Protein AF-A0A2R7UF68-F1 (afdb_monomer)

Foldseek 3Di:
DDDDDDDDPPPPPDWDWCLVVVVVVVVVVVVVCVVPVDDPPPPPFDDWDWAAAVVRQKIKTWTWDDDPDNDIATWIWMAGPVVRDTLAGDPDSQKHWSTWTHPHSFKIKTWIAGPPQQWPPSTWIKIARRVVQWIDTPPGDIDHRVCVNVVVVVPIDHDPPDD

Radius of gyration: 19.04 Å; Cα contacts (8 Å, |Δi|>4): 263; chains: 1; bounding box: 68×40×44 Å

Structure (mmCIF, N/CA/C/O backbone):
data_AF-A0A2R7UF68-F1
#
_entry.id   AF-A0A2R7UF68-F1
#
loop_
_atom_site.group_PDB
_atom_site.id
_atom_site.type_symbol
_atom_site.label_atom_id
_atom_site.label_alt_id
_atom_site.label_comp_id
_atom_site.label_asym_id
_atom_site.label_entity_id
_atom_site.label_seq_id
_atom_site.pdbx_PDB_ins_code
_atom_site.Cartn_x
_atom_site.Cartn_y
_atom_site.Cartn_z
_atom_site.occupancy
_atom_site.B_iso_or_equiv
_atom_site.auth_seq_id
_atom_site.auth_comp_id
_atom_site.auth_asym_id
_atom_site.auth_atom_id
_atom_site.pdbx_PDB_model_num
ATOM 1 N N . MET A 1 1 ? -41.335 29.709 18.699 1.00 34.88 1 MET A N 1
ATOM 2 C CA . MET A 1 1 ? -41.563 28.432 17.997 1.00 34.88 1 MET A CA 1
ATOM 3 C C . MET A 1 1 ? -40.797 28.507 16.689 1.00 34.88 1 MET A C 1
ATOM 5 O O . MET A 1 1 ? -41.168 29.313 15.851 1.00 34.88 1 MET A O 1
ATOM 9 N N . SER A 1 2 ? -39.540 28.059 16.727 1.00 33.91 2 SER A N 1
ATOM 10 C CA . SER A 1 2 ? -39.073 26.755 16.193 1.00 33.91 2 SER A CA 1
ATOM 11 C C . SER A 1 2 ? -38.692 26.935 14.717 1.00 33.91 2 SER A C 1
ATOM 13 O O . SER A 1 2 ? -39.580 27.173 13.911 1.00 33.91 2 SER A O 1
ATOM 15 N N . ASP A 1 3 ? -37.404 27.165 14.428 1.00 33.72 3 ASP A N 1
ATOM 16 C CA . ASP A 1 3 ? -36.464 26.199 13.800 1.00 33.72 3 ASP A CA 1
ATOM 17 C C . ASP A 1 3 ? -36.822 25.914 12.316 1.00 33.72 3 ASP A C 1
ATOM 19 O O . ASP A 1 3 ? -37.983 25.776 11.966 1.00 33.72 3 ASP A O 1
ATOM 23 N N . SER A 1 4 ? -35.915 25.853 11.337 1.00 31.47 4 SER A N 1
ATOM 24 C CA . SER A 1 4 ? -34.563 25.300 11.393 1.00 31.47 4 SER A CA 1
ATOM 25 C C . SER A 1 4 ? -33.711 25.784 10.212 1.00 31.47 4 SER A C 1
ATOM 27 O O . SER A 1 4 ? -34.178 25.932 9.083 1.00 31.47 4 SER A O 1
ATOM 29 N N . TYR A 1 5 ? -32.418 25.922 10.490 1.00 32.56 5 TYR A N 1
ATOM 30 C CA . TYR A 1 5 ? -31.308 26.003 9.547 1.00 32.56 5 TYR A CA 1
ATOM 31 C C . TYR A 1 5 ? -31.295 24.841 8.536 1.00 32.56 5 TYR A C 1
ATOM 33 O O . TYR A 1 5 ? -31.326 23.675 8.921 1.00 32.56 5 TYR A O 1
ATOM 41 N N . GLY A 1 6 ? -31.124 25.157 7.251 1.00 27.41 6 GLY A N 1
ATOM 42 C CA . GLY A 1 6 ? -30.762 24.207 6.195 1.00 27.41 6 GLY A CA 1
ATOM 43 C C . GLY A 1 6 ? -29.361 24.501 5.663 1.00 27.41 6 GLY A C 1
ATOM 44 O O . GLY A 1 6 ? -29.211 25.028 4.563 1.00 27.41 6 GLY A O 1
ATOM 45 N N . ALA A 1 7 ? -28.326 24.208 6.452 1.00 32.06 7 ALA A N 1
ATOM 46 C CA . ALA A 1 7 ? -26.945 24.275 5.988 1.00 32.06 7 ALA A CA 1
ATOM 47 C C . ALA A 1 7 ? -26.675 23.112 5.017 1.00 32.06 7 ALA A C 1
ATOM 49 O O . ALA A 1 7 ? -26.678 21.947 5.410 1.00 32.06 7 ALA A O 1
ATOM 50 N N . LYS A 1 8 ? -26.428 23.425 3.740 1.00 31.69 8 LYS A N 1
ATOM 51 C CA . LYS A 1 8 ? -25.841 22.475 2.788 1.00 31.69 8 LYS A CA 1
ATOM 52 C C . LYS A 1 8 ? -24.424 22.145 3.263 1.00 31.69 8 LYS A C 1
ATOM 54 O O . LYS A 1 8 ? -23.547 23.005 3.227 1.00 31.69 8 LYS A O 1
ATOM 59 N N . ALA A 1 9 ? -24.209 20.914 3.718 1.00 30.80 9 ALA A N 1
ATOM 60 C CA . ALA A 1 9 ? -22.882 20.400 4.018 1.00 30.80 9 ALA A CA 1
ATOM 61 C C . ALA A 1 9 ? -22.100 20.221 2.704 1.00 30.80 9 ALA A C 1
ATOM 63 O O . ALA A 1 9 ? -22.342 19.289 1.942 1.00 30.80 9 ALA A O 1
ATOM 64 N N . ASP A 1 10 ? -21.180 21.144 2.427 1.00 29.61 10 ASP A N 1
ATOM 65 C CA . ASP A 1 10 ? -20.142 20.990 1.407 1.00 29.61 10 ASP A CA 1
ATOM 66 C C . ASP A 1 10 ? -19.107 19.977 1.917 1.00 29.61 10 ASP A C 1
ATOM 68 O O . ASP A 1 10 ? -18.200 20.304 2.684 1.00 29.61 10 ASP A O 1
ATOM 72 N N . SER A 1 11 ? -19.267 18.713 1.530 1.00 32.03 11 SER A N 1
ATOM 73 C CA . SER A 1 11 ? -18.424 17.583 1.938 1.00 32.03 11 SER A CA 1
ATOM 74 C C . SER A 1 11 ? -17.076 17.516 1.198 1.00 32.03 11 SER A C 1
ATOM 76 O O . SER A 1 11 ? -16.527 16.434 1.000 1.00 32.03 11 SER A O 1
ATOM 78 N N . ARG A 1 12 ? -16.518 18.661 0.779 1.00 30.84 12 ARG A N 1
ATOM 79 C CA . ARG A 1 12 ? -15.235 18.756 0.050 1.00 30.84 12 ARG A CA 1
ATOM 80 C C . ARG A 1 12 ? -14.104 19.416 0.843 1.00 30.84 12 ARG A C 1
ATOM 82 O O . ARG A 1 12 ? -13.177 19.968 0.259 1.00 30.84 12 ARG A O 1
ATOM 89 N N . LYS A 1 13 ? -14.133 19.341 2.174 1.00 30.58 13 LYS A N 1
ATOM 90 C CA . LYS A 1 13 ? -13.020 19.791 3.026 1.00 30.58 13 LYS A CA 1
ATOM 91 C C . LYS A 1 13 ? -12.419 18.602 3.767 1.00 30.58 13 LYS A C 1
ATOM 93 O O . LYS A 1 13 ? -13.023 18.103 4.707 1.00 30.58 13 LYS A O 1
ATOM 98 N N . GLY A 1 14 ? 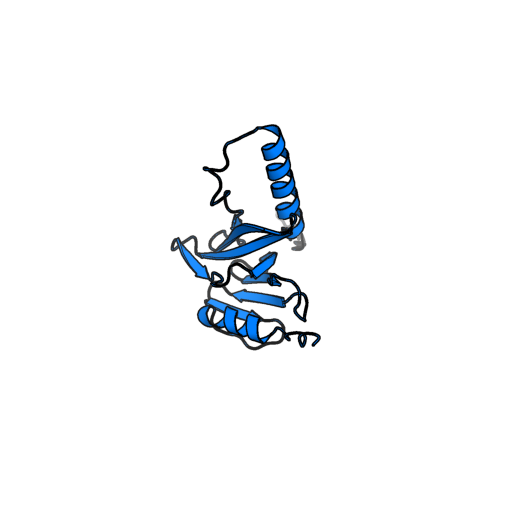-11.237 18.158 3.333 1.00 33.09 14 GLY A N 1
ATOM 99 C CA . GLY A 1 14 ? -10.437 17.187 4.089 1.00 33.09 14 GLY A CA 1
ATOM 100 C C . GLY A 1 14 ? -9.633 16.154 3.295 1.00 33.09 14 GLY A C 1
ATOM 101 O O . GLY A 1 14 ? -9.178 15.192 3.901 1.00 33.09 14 GLY A O 1
ATOM 102 N N . GLN A 1 15 ? -9.434 16.295 1.979 1.00 36.16 15 GLN A N 1
ATOM 103 C CA . GLN A 1 15 ? -8.453 15.454 1.278 1.00 36.16 15 GLN A CA 1
ATOM 104 C C . GLN A 1 15 ? -7.039 15.877 1.705 1.00 36.16 15 GLN A C 1
ATOM 106 O O . GLN A 1 15 ? -6.480 16.835 1.179 1.00 36.16 15 GLN A O 1
ATOM 111 N N . GLN A 1 16 ? -6.482 15.199 2.711 1.00 41.97 16 GLN A N 1
ATOM 112 C CA . GLN A 1 16 ? -5.071 15.325 3.067 1.00 41.97 16 GLN A CA 1
ATOM 113 C C . GLN A 1 16 ? -4.228 14.670 1.965 1.00 41.97 16 GLN A C 1
ATOM 115 O O . GLN A 1 16 ? -4.289 13.462 1.740 1.00 41.97 16 GLN A O 1
ATOM 120 N N . PHE A 1 17 ? -3.468 15.494 1.248 1.00 41.66 17 PHE A N 1
ATOM 121 C CA . PHE A 1 17 ? -2.464 15.064 0.281 1.00 41.66 17 PHE A CA 1
ATOM 122 C C . PHE A 1 17 ? -1.173 14.742 1.044 1.00 41.66 17 PHE A C 1
ATOM 124 O O . PHE A 1 17 ? -0.455 15.649 1.458 1.00 41.66 17 PHE A O 1
ATOM 131 N N . TYR A 1 18 ? -0.892 13.458 1.274 1.00 50.81 18 TYR A N 1
ATOM 132 C CA . TYR A 1 18 ? 0.246 13.038 2.106 1.00 50.81 18 TYR A CA 1
ATOM 133 C C . TYR A 1 18 ? 1.586 12.966 1.354 1.00 50.81 18 TYR A C 1
ATOM 135 O O . TYR A 1 18 ? 2.630 13.088 1.983 1.00 50.81 18 TYR A O 1
ATOM 143 N N . GLY A 1 19 ? 1.585 12.855 0.018 1.00 43.22 19 GLY A N 1
ATOM 144 C CA . GLY A 1 19 ? 2.809 12.630 -0.772 1.00 43.22 19 GLY A CA 1
ATOM 145 C C . GLY A 1 19 ? 3.902 13.698 -0.595 1.00 43.22 19 GLY A C 1
ATOM 146 O O . GLY A 1 19 ? 5.079 13.371 -0.497 1.00 43.22 19 GLY A O 1
ATOM 147 N N . PHE A 1 20 ? 3.530 14.978 -0.470 1.00 41.78 20 PHE A N 1
ATOM 148 C CA . PHE A 1 20 ? 4.498 16.072 -0.283 1.00 41.78 20 PHE A CA 1
ATOM 149 C C . PHE A 1 20 ? 4.951 16.229 1.181 1.00 41.78 20 PHE A C 1
ATOM 151 O O . PHE A 1 20 ? 6.105 16.556 1.453 1.00 41.78 20 PHE A O 1
ATOM 158 N N . ALA A 1 21 ? 4.058 15.960 2.140 1.00 47.19 21 ALA A N 1
ATOM 159 C CA . ALA A 1 21 ? 4.356 16.087 3.567 1.00 47.19 21 ALA A CA 1
ATOM 160 C C . ALA A 1 21 ? 5.349 15.015 4.057 1.00 47.19 21 ALA A C 1
ATOM 162 O O . ALA A 1 21 ? 6.235 15.340 4.851 1.00 47.19 21 ALA A O 1
ATOM 163 N N . ILE A 1 22 ? 5.240 13.787 3.528 1.00 49.53 22 ILE A N 1
ATOM 164 C CA . ILE A 1 22 ? 6.157 12.664 3.799 1.00 49.53 22 ILE A CA 1
ATOM 165 C C . ILE A 1 22 ? 7.588 13.034 3.373 1.00 49.53 22 ILE A C 1
ATOM 167 O O . ILE A 1 22 ? 8.541 12.888 4.138 1.00 49.53 22 ILE A O 1
ATOM 171 N N . HIS A 1 23 ? 7.743 13.592 2.168 1.00 48.81 23 HIS A N 1
ATOM 172 C CA . HIS A 1 23 ? 9.053 13.930 1.612 1.00 48.81 23 HIS A CA 1
ATOM 173 C C . HIS A 1 23 ? 9.749 15.072 2.377 1.00 48.81 23 HIS A C 1
ATOM 175 O O . HIS A 1 23 ? 10.929 14.969 2.712 1.00 48.81 23 HIS A O 1
ATOM 181 N N . CYS A 1 24 ? 9.023 16.142 2.729 1.00 42.84 24 CYS A N 1
ATOM 182 C CA . CYS A 1 24 ? 9.607 17.286 3.440 1.00 42.84 24 CYS A CA 1
ATOM 183 C C . CYS A 1 24 ? 10.077 16.957 4.864 1.00 42.84 24 CYS A C 1
ATOM 185 O O . CYS A 1 24 ? 11.099 17.487 5.300 1.00 42.84 24 CYS A O 1
ATOM 187 N N . ARG A 1 25 ? 9.359 16.100 5.602 1.00 50.22 25 ARG A N 1
ATOM 188 C CA . ARG A 1 25 ? 9.755 15.736 6.975 1.00 50.22 25 ARG A CA 1
ATOM 189 C C . ARG A 1 25 ? 11.004 14.866 7.003 1.00 50.22 25 ARG A C 1
ATOM 191 O O . ARG A 1 25 ? 11.855 15.070 7.862 1.00 50.22 25 ARG A O 1
ATOM 198 N N . LEU A 1 26 ? 11.141 13.958 6.043 1.00 50.84 26 LEU A N 1
ATOM 199 C CA . LEU A 1 26 ? 12.300 13.072 5.958 1.00 50.84 26 LEU A CA 1
ATOM 200 C C . LEU A 1 26 ? 13.549 13.803 5.459 1.00 50.84 26 LEU A C 1
ATOM 202 O O . LEU A 1 26 ? 14.627 13.588 6.003 1.00 50.84 26 LEU A O 1
ATOM 206 N N . ILE A 1 27 ? 13.410 14.753 4.525 1.00 55.22 27 ILE A N 1
ATOM 207 C CA . ILE A 1 27 ? 14.517 15.658 4.172 1.00 55.22 27 ILE A CA 1
ATOM 208 C C . ILE A 1 27 ? 14.947 16.491 5.386 1.00 55.22 27 ILE A C 1
ATOM 210 O O . ILE A 1 27 ? 16.142 16.646 5.626 1.00 55.22 27 ILE A O 1
ATOM 214 N N . ALA A 1 28 ? 13.999 17.005 6.178 1.00 53.34 28 ALA A N 1
ATOM 215 C CA . ALA A 1 28 ? 14.323 17.751 7.393 1.00 53.34 28 ALA A CA 1
ATOM 216 C C . ALA A 1 28 ? 15.023 16.873 8.447 1.00 53.34 28 ALA A C 1
ATOM 218 O O . ALA A 1 28 ? 15.969 17.335 9.083 1.00 53.34 28 ALA A O 1
ATOM 219 N N . ALA A 1 29 ? 14.611 15.610 8.600 1.00 52.88 29 ALA A N 1
ATOM 220 C CA . ALA A 1 29 ? 15.274 14.648 9.478 1.00 52.88 29 ALA A CA 1
ATOM 221 C C . ALA A 1 29 ? 16.706 14.342 9.004 1.00 52.88 29 ALA A C 1
ATOM 223 O O . ALA A 1 29 ? 17.641 14.509 9.783 1.00 52.88 29 ALA A O 1
ATOM 224 N N . ALA A 1 30 ? 16.904 14.035 7.718 1.00 54.38 30 ALA A N 1
ATOM 225 C CA . ALA A 1 30 ? 18.228 13.808 7.126 1.00 54.38 30 ALA A CA 1
ATOM 226 C C . ALA A 1 30 ? 19.157 15.035 7.239 1.00 54.38 30 ALA A C 1
ATOM 228 O O . ALA A 1 30 ? 20.359 14.922 7.504 1.00 54.38 30 ALA A O 1
ATOM 229 N N . TYR A 1 31 ? 18.594 16.239 7.110 1.00 52.72 31 TYR A N 1
ATOM 230 C CA . TYR A 1 31 ? 19.328 17.487 7.312 1.00 52.72 31 TYR A CA 1
ATOM 231 C C . TYR A 1 31 ? 19.746 17.682 8.782 1.00 52.72 31 TYR A C 1
ATOM 233 O O . TYR A 1 31 ? 20.893 18.032 9.058 1.00 52.72 31 TYR A O 1
ATOM 241 N N . LEU A 1 32 ? 18.862 17.385 9.741 1.00 54.16 32 LEU A N 1
ATOM 242 C CA . LEU A 1 32 ? 19.170 17.434 11.178 1.00 54.16 32 LEU A CA 1
ATOM 243 C C . LEU A 1 32 ? 20.157 16.336 11.622 1.00 54.16 32 LEU A C 1
ATOM 245 O O . LEU A 1 32 ? 20.941 16.567 12.543 1.00 54.16 32 LEU A O 1
ATOM 249 N N . GLN A 1 33 ? 20.163 15.174 10.964 1.00 53.06 33 GLN A N 1
ATOM 250 C CA . GLN A 1 33 ? 21.129 14.087 11.188 1.00 53.06 33 GLN A CA 1
ATOM 251 C C . GLN A 1 33 ? 22.559 14.522 10.826 1.00 53.06 33 GLN A C 1
ATOM 253 O O . GLN A 1 33 ? 23.491 14.286 11.596 1.00 53.06 33 GLN A O 1
ATOM 258 N N . THR A 1 34 ? 22.720 15.235 9.704 1.00 52.94 34 THR A N 1
ATOM 259 C CA . THR A 1 34 ? 24.019 15.777 9.257 1.00 52.94 34 THR A CA 1
ATOM 260 C C . THR A 1 34 ? 24.591 16.792 10.255 1.00 52.94 34 THR A C 1
ATOM 262 O O . THR A 1 34 ? 25.805 16.904 10.408 1.00 52.94 34 THR A O 1
ATOM 265 N N . LEU A 1 35 ? 23.726 17.515 10.973 1.00 54.06 35 LEU A N 1
ATOM 266 C CA . LEU A 1 35 ? 24.130 18.534 11.943 1.00 54.06 35 LEU A CA 1
ATOM 267 C C . LEU A 1 35 ? 24.529 17.971 13.321 1.00 54.06 35 LEU A C 1
ATOM 269 O O . LEU A 1 35 ? 25.259 18.648 14.041 1.00 54.06 35 LEU A O 1
ATOM 273 N N . ASN A 1 36 ? 24.088 16.761 13.695 1.00 52.97 36 ASN A N 1
ATOM 274 C CA . ASN A 1 36 ? 24.185 16.263 15.079 1.00 52.97 36 ASN A CA 1
ATOM 275 C C . ASN A 1 36 ? 25.130 15.063 15.307 1.00 52.97 36 ASN A C 1
ATOM 277 O O . ASN A 1 36 ? 25.239 14.610 16.444 1.00 52.97 36 ASN A O 1
ATOM 281 N N . ASN A 1 37 ? 25.840 14.565 14.284 1.00 56.47 37 ASN A N 1
ATOM 282 C CA . ASN A 1 37 ? 26.918 13.560 14.418 1.00 56.47 37 ASN A CA 1
ATOM 283 C C . ASN A 1 37 ? 26.549 12.310 15.263 1.00 56.47 37 ASN A C 1
ATOM 285 O O . ASN A 1 37 ? 27.362 11.790 16.031 1.00 56.47 37 ASN A O 1
ATOM 289 N N . LEU A 1 38 ? 25.308 11.827 15.146 1.00 51.97 38 LEU A N 1
ATOM 290 C CA . LEU A 1 38 ? 24.829 10.652 15.882 1.00 51.97 38 LEU A CA 1
ATOM 291 C C . LEU A 1 38 ? 25.336 9.341 15.238 1.00 51.97 38 LEU A C 1
ATOM 293 O O . LEU A 1 38 ? 25.362 9.250 14.010 1.00 51.97 38 LEU A O 1
ATOM 297 N N . PRO A 1 39 ? 25.715 8.310 16.025 1.00 45.62 39 PRO A N 1
ATOM 298 C CA . PRO A 1 39 ? 26.205 7.036 15.488 1.00 45.62 39 PRO A CA 1
ATOM 299 C C . PRO A 1 39 ? 25.153 6.323 14.621 1.00 45.62 39 PRO A C 1
ATOM 301 O O . PRO A 1 39 ? 23.971 6.304 14.966 1.00 45.62 39 PRO A O 1
ATOM 304 N N . GLN A 1 40 ? 25.587 5.687 13.524 1.00 50.22 40 GLN A N 1
ATOM 305 C CA . GLN A 1 40 ? 24.717 4.994 12.557 1.00 50.22 40 GLN A CA 1
ATOM 306 C C . GLN A 1 40 ? 23.989 3.744 13.103 1.00 50.22 40 GLN A C 1
ATOM 308 O O . GLN A 1 40 ? 23.084 3.230 12.451 1.00 50.22 40 GLN A O 1
ATOM 313 N N . GLU A 1 41 ? 24.334 3.256 14.294 1.00 39.41 41 GLU A N 1
ATOM 314 C CA . GLU A 1 41 ? 23.885 1.948 14.803 1.00 39.41 41 GLU A CA 1
ATOM 315 C C . GLU A 1 41 ? 22.475 1.942 15.431 1.00 39.41 41 GLU A C 1
ATOM 317 O O . GLU A 1 41 ? 22.000 0.898 15.868 1.00 39.41 41 GLU A O 1
ATOM 322 N N . LEU A 1 42 ? 21.766 3.078 15.431 1.00 39.28 42 LEU A N 1
ATOM 323 C CA . LEU A 1 42 ? 20.401 3.201 15.968 1.00 39.28 42 LEU A CA 1
ATOM 324 C C . LEU A 1 42 ? 19.300 3.385 14.898 1.00 39.28 42 LEU A C 1
ATOM 326 O O . LEU A 1 42 ? 18.162 3.674 15.255 1.00 39.28 42 LEU A O 1
ATOM 330 N N . TRP A 1 43 ? 19.590 3.198 13.602 1.00 47.88 43 TRP A N 1
ATOM 331 C CA . TRP A 1 43 ? 18.722 3.698 12.513 1.00 47.88 43 TRP A CA 1
ATOM 332 C C . TRP A 1 43 ? 18.117 2.651 11.561 1.00 47.88 43 TRP A C 1
ATOM 334 O O . TRP A 1 43 ? 17.845 2.967 10.407 1.00 47.88 43 TRP A O 1
ATOM 344 N N . GLN A 1 44 ? 17.863 1.409 11.986 1.00 40.75 44 GLN A N 1
ATOM 345 C CA . GLN A 1 44 ? 17.259 0.418 11.071 1.00 40.75 44 GLN A CA 1
ATOM 346 C C . GLN A 1 44 ? 15.733 0.485 10.911 1.00 40.75 44 GLN A C 1
ATOM 348 O O . GLN A 1 44 ? 15.206 -0.216 10.056 1.00 40.75 44 GLN A O 1
ATOM 353 N N . MET A 1 45 ? 15.013 1.325 11.657 1.00 41.19 45 MET A N 1
ATOM 354 C CA . MET A 1 45 ? 13.563 1.508 11.493 1.00 41.19 45 MET A CA 1
ATOM 355 C C . MET A 1 45 ? 13.160 2.899 12.013 1.00 41.19 45 MET A C 1
ATOM 357 O O . MET A 1 45 ? 12.623 3.007 13.114 1.00 41.19 45 MET A O 1
ATOM 361 N N . GLU A 1 46 ? 13.459 3.984 11.287 1.00 51.53 46 GLU A N 1
ATOM 362 C CA . GLU A 1 46 ? 12.900 5.297 11.658 1.00 51.53 46 GLU A CA 1
ATOM 363 C C . GLU A 1 46 ? 11.365 5.239 11.615 1.00 51.53 46 GLU A C 1
ATOM 365 O O . GLU A 1 46 ? 10.756 4.675 10.706 1.00 51.53 46 GLU A O 1
ATOM 370 N N . GLU A 1 47 ? 10.755 5.784 12.663 1.00 49.16 47 GLU A N 1
ATOM 371 C CA . GLU A 1 47 ? 9.357 5.647 13.064 1.00 49.16 47 GLU A CA 1
ATOM 372 C C . GLU A 1 47 ? 8.350 6.118 11.990 1.00 49.16 47 GLU A C 1
ATOM 374 O O . GLU A 1 47 ? 7.872 7.247 11.960 1.00 49.16 47 GLU A O 1
ATOM 379 N N . MET A 1 48 ? 8.040 5.200 11.080 1.00 58.06 48 MET A N 1
ATOM 380 C CA . MET A 1 48 ? 6.734 4.828 10.536 1.00 58.06 48 MET A CA 1
ATOM 381 C C . MET A 1 48 ? 5.616 5.887 10.590 1.00 58.06 48 MET A C 1
ATOM 383 O O . MET A 1 48 ? 4.768 5.896 11.491 1.00 58.06 48 MET A O 1
ATOM 387 N N . GLU A 1 49 ? 5.530 6.721 9.550 1.00 66.19 49 GLU A N 1
ATOM 388 C CA . GLU A 1 49 ? 4.359 7.575 9.358 1.00 66.19 49 GLU A CA 1
ATOM 389 C C . GLU A 1 49 ? 3.104 6.699 9.219 1.00 66.19 49 GLU A C 1
ATOM 391 O O . GLU A 1 49 ? 3.053 5.753 8.426 1.00 66.19 49 GLU A O 1
ATOM 396 N N . THR A 1 50 ? 2.100 6.991 10.049 1.00 83.44 50 THR A N 1
ATOM 397 C CA . THR A 1 50 ? 0.834 6.257 10.093 1.00 83.44 50 THR A CA 1
ATOM 398 C C . THR A 1 50 ? -0.298 7.152 9.601 1.00 83.44 50 THR A C 1
ATOM 400 O O . THR A 1 50 ? -0.651 8.137 10.250 1.00 83.44 50 THR A O 1
ATOM 403 N N . ILE A 1 51 ? -0.913 6.785 8.477 1.00 90.06 51 ILE A N 1
ATOM 404 C CA . ILE A 1 51 ? -2.039 7.50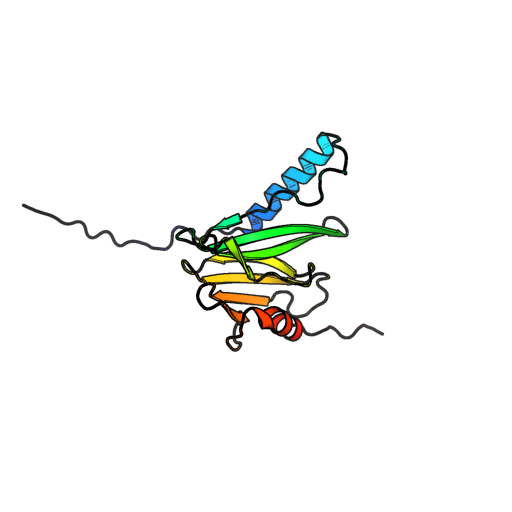2 7.873 1.00 90.06 51 ILE A CA 1
ATOM 405 C C . ILE A 1 51 ? -3.332 6.779 8.247 1.00 90.06 51 ILE A C 1
ATOM 407 O O . ILE A 1 51 ? -3.645 5.712 7.711 1.00 90.06 51 ILE A O 1
ATOM 411 N N . LEU A 1 52 ? -4.096 7.357 9.172 1.00 93.00 52 LEU A N 1
ATOM 412 C CA . LEU A 1 52 ? -5.344 6.768 9.658 1.00 93.00 52 LEU A CA 1
ATOM 413 C C . LEU A 1 52 ? -6.476 6.917 8.639 1.00 93.00 52 LEU A C 1
ATOM 415 O O . LEU A 1 52 ? -6.677 7.988 8.065 1.00 93.00 52 LEU A O 1
ATOM 419 N N . ALA A 1 53 ? -7.260 5.854 8.475 1.00 92.94 53 ALA A N 1
ATOM 420 C CA . ALA A 1 53 ? -8.532 5.936 7.777 1.00 92.94 53 ALA A CA 1
ATOM 421 C C . ALA A 1 53 ? -9.515 6.830 8.548 1.00 92.94 53 ALA A C 1
ATOM 423 O O . ALA A 1 53 ? -9.454 6.892 9.783 1.00 92.94 53 ALA A O 1
ATOM 424 N N . PRO A 1 54 ? -10.489 7.459 7.867 1.00 90.56 54 PRO A N 1
ATOM 425 C CA . PRO A 1 54 ? -11.663 8.012 8.528 1.00 90.56 54 PRO A CA 1
ATOM 426 C C . PRO A 1 54 ? -12.296 6.963 9.458 1.00 90.56 54 PRO A C 1
ATOM 428 O O . PRO A 1 54 ? -12.540 5.833 9.052 1.00 90.56 54 PRO A O 1
ATOM 431 N N . GLY A 1 55 ? -12.520 7.308 10.727 1.00 88.50 55 GLY A N 1
ATOM 432 C CA . GLY A 1 55 ? -13.000 6.363 11.749 1.00 88.50 55 GLY A CA 1
ATOM 433 C C . GLY A 1 55 ? -11.907 5.537 12.443 1.00 88.50 55 GLY A C 1
ATOM 434 O O . GLY A 1 55 ? -12.185 4.867 13.431 1.00 88.50 55 GLY A O 1
ATOM 435 N N . GLY A 1 56 ? -10.656 5.602 11.984 1.00 91.19 56 GLY A N 1
ATOM 436 C CA . GLY A 1 56 ? -9.475 5.155 12.727 1.00 91.19 56 GLY A CA 1
ATOM 437 C C . GLY A 1 56 ? -9.272 3.643 12.851 1.00 91.19 56 GLY A C 1
ATOM 438 O O . GLY A 1 56 ? -8.275 3.242 13.452 1.00 91.19 56 GLY A O 1
ATOM 439 N N . ARG A 1 57 ? -10.157 2.804 12.297 1.00 95.19 57 ARG A N 1
ATOM 440 C CA . ARG A 1 57 ? -9.994 1.340 12.319 1.00 95.19 57 ARG A CA 1
ATOM 441 C C . ARG A 1 57 ? -8.802 0.886 11.483 1.00 95.19 57 ARG A C 1
ATOM 443 O O . ARG A 1 57 ? -7.986 0.114 11.967 1.00 95.19 57 ARG A O 1
ATOM 450 N N . PHE A 1 58 ? -8.691 1.366 10.251 1.00 96.56 58 PHE A N 1
ATOM 451 C CA . PHE A 1 58 ? -7.589 1.000 9.367 1.00 96.56 58 PHE A CA 1
ATOM 452 C C . PHE A 1 58 ? -6.510 2.077 9.348 1.00 96.56 58 PHE A C 1
ATOM 454 O O . PHE A 1 58 ? -6.779 3.252 9.619 1.00 96.56 58 PHE A O 1
ATOM 461 N N . ALA A 1 59 ? -5.286 1.677 9.025 1.00 95.06 59 ALA A N 1
ATOM 462 C CA . ALA A 1 59 ? -4.180 2.601 8.840 1.00 95.06 59 ALA A CA 1
ATOM 463 C C . ALA A 1 59 ? -3.210 2.114 7.767 1.00 95.06 59 ALA A C 1
ATOM 465 O O . ALA A 1 59 ? -2.983 0.912 7.636 1.00 95.06 59 ALA A O 1
ATOM 466 N N . VAL A 1 60 ? -2.615 3.063 7.046 1.00 94.69 60 VAL A N 1
ATOM 467 C CA . VAL A 1 60 ? -1.408 2.829 6.251 1.00 94.69 60 VAL A CA 1
ATOM 468 C C . VAL A 1 60 ? -0.211 3.120 7.144 1.00 94.69 60 VAL A C 1
ATOM 470 O O . VAL A 1 60 ? -0.159 4.190 7.743 1.00 94.69 60 VAL A O 1
ATOM 473 N N . LYS A 1 61 ? 0.742 2.199 7.226 1.00 93.06 61 LYS A N 1
ATOM 474 C CA . LYS A 1 61 ? 2.071 2.429 7.797 1.00 93.06 61 LYS A CA 1
ATOM 475 C C . LYS A 1 61 ? 3.096 2.434 6.678 1.00 93.06 61 LYS A C 1
ATOM 477 O O . LYS A 1 61 ? 3.018 1.589 5.789 1.00 93.06 61 LYS A O 1
ATOM 482 N N . VAL A 1 62 ? 4.049 3.354 6.731 1.00 88.94 62 VAL A N 1
ATOM 483 C CA . VAL A 1 62 ? 5.071 3.498 5.690 1.00 88.94 62 VAL A CA 1
ATOM 484 C C . VAL A 1 62 ? 6.447 3.229 6.280 1.00 88.94 62 VAL A C 1
ATOM 486 O O . VAL A 1 62 ? 6.855 3.913 7.214 1.00 88.94 62 VAL A O 1
ATOM 489 N N . ALA A 1 63 ? 7.159 2.251 5.726 1.00 88.31 63 ALA A N 1
ATOM 490 C CA . ALA A 1 63 ? 8.582 2.054 5.983 1.00 88.31 63 ALA A CA 1
ATOM 491 C C . ALA A 1 63 ? 9.387 2.757 4.884 1.00 88.31 63 ALA A C 1
ATOM 493 O O . ALA A 1 63 ? 9.071 2.615 3.704 1.00 88.31 63 ALA A O 1
ATOM 494 N N . ALA A 1 64 ? 10.412 3.521 5.255 1.00 85.81 64 ALA A N 1
ATOM 495 C CA . ALA A 1 64 ? 11.248 4.248 4.306 1.00 85.81 64 ALA A CA 1
ATOM 496 C C . ALA A 1 64 ? 12.675 3.695 4.304 1.00 85.81 64 ALA A C 1
ATOM 498 O O . ALA A 1 64 ? 13.222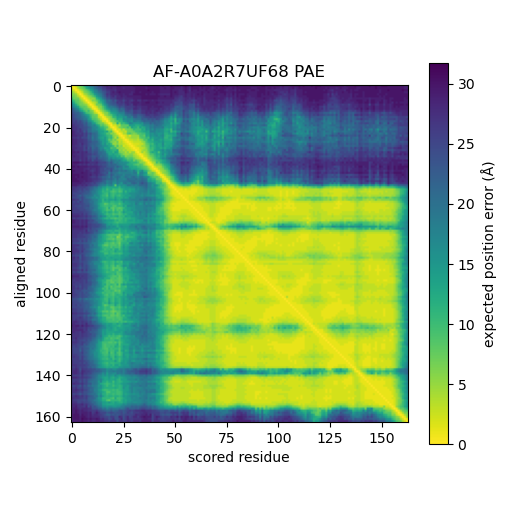 3.391 5.361 1.00 85.81 64 ALA A O 1
ATOM 499 N N . TRP A 1 65 ? 13.283 3.597 3.124 1.00 84.94 65 TRP A N 1
ATOM 500 C CA . TRP A 1 65 ? 14.706 3.292 2.985 1.00 84.94 65 TRP A CA 1
ATOM 501 C C . TRP A 1 65 ? 15.315 4.032 1.791 1.00 84.94 65 TRP A C 1
ATOM 503 O O . TRP A 1 65 ? 14.628 4.341 0.811 1.00 84.94 65 TRP A O 1
ATOM 513 N N . GLU A 1 66 ? 16.607 4.343 1.888 1.00 84.88 66 GLU A N 1
ATOM 514 C CA . GLU A 1 66 ? 17.360 4.990 0.816 1.00 84.88 66 GLU A CA 1
ATOM 515 C C . GLU A 1 66 ? 17.926 3.932 -0.134 1.00 84.88 66 GLU A C 1
ATOM 517 O O . GLU A 1 66 ? 18.706 3.071 0.271 1.00 84.88 66 GLU A O 1
ATOM 522 N N . ALA A 1 67 ? 17.546 4.001 -1.409 1.00 81.56 67 ALA A N 1
ATOM 523 C CA . ALA A 1 67 ? 17.968 3.024 -2.401 1.00 81.56 67 ALA A CA 1
ATOM 524 C C . ALA A 1 67 ? 19.302 3.377 -3.064 1.00 81.56 67 ALA A C 1
ATOM 526 O O . ALA A 1 67 ? 20.191 2.529 -3.158 1.00 81.56 67 ALA A O 1
ATOM 527 N N . ARG A 1 68 ? 19.447 4.619 -3.549 1.00 77.88 68 ARG A N 1
ATOM 528 C CA . ARG A 1 68 ? 20.689 5.141 -4.151 1.00 77.88 68 ARG A CA 1
ATOM 529 C C . ARG A 1 68 ? 20.616 6.657 -4.334 1.00 77.88 68 ARG A C 1
ATOM 531 O O . ARG A 1 68 ? 19.590 7.142 -4.790 1.00 77.88 68 ARG A O 1
ATOM 538 N N . ASN A 1 69 ? 21.714 7.389 -4.118 1.00 77.94 69 ASN A N 1
ATOM 539 C CA . ASN A 1 69 ? 21.833 8.826 -4.432 1.00 77.94 69 ASN A CA 1
ATOM 540 C C . ASN A 1 69 ? 20.640 9.665 -3.921 1.00 77.94 69 ASN A C 1
ATOM 542 O O . ASN A 1 69 ? 20.036 10.409 -4.699 1.00 77.94 69 ASN A O 1
ATOM 546 N N . SER A 1 70 ? 20.250 9.507 -2.652 1.00 74.38 70 SER A N 1
ATOM 547 C CA . SER A 1 70 ? 19.093 10.194 -2.060 1.00 74.38 70 SER A CA 1
ATOM 548 C C . SER A 1 70 ? 17.744 9.884 -2.725 1.00 74.38 70 SER A C 1
ATOM 550 O O . SER A 1 70 ? 16.771 10.615 -2.537 1.00 74.38 70 SER A O 1
ATOM 552 N N . GLN A 1 71 ? 17.651 8.795 -3.493 1.00 79.25 71 GLN A N 1
ATOM 553 C CA . GLN A 1 71 ? 16.380 8.247 -3.955 1.00 79.25 71 GLN A CA 1
ATOM 554 C C . GLN A 1 71 ? 15.796 7.361 -2.861 1.00 79.25 71 GLN A C 1
ATOM 556 O O . GLN A 1 71 ? 16.366 6.327 -2.511 1.00 79.25 71 GLN A O 1
ATOM 561 N N . TRP A 1 72 ? 14.640 7.769 -2.352 1.00 86.81 72 TRP A N 1
ATOM 562 C CA . TRP A 1 72 ? 13.930 7.077 -1.287 1.00 86.81 72 TRP A CA 1
ATOM 563 C C . TRP A 1 72 ? 12.815 6.189 -1.835 1.00 86.81 72 TRP A C 1
ATOM 565 O O . TRP A 1 72 ? 12.154 6.516 -2.831 1.00 86.81 72 TRP A O 1
ATOM 575 N N . VAL A 1 73 ? 12.599 5.068 -1.156 1.00 88.75 73 VAL A N 1
ATOM 576 C CA . VAL A 1 73 ? 11.492 4.141 -1.388 1.00 88.75 73 VAL A CA 1
ATOM 577 C C . VAL A 1 73 ? 10.625 4.112 -0.136 1.00 88.75 73 VAL A C 1
ATOM 579 O O . VAL A 1 73 ? 11.130 3.949 0.973 1.00 88.75 73 VAL A O 1
ATOM 582 N N . TYR A 1 74 ? 9.321 4.292 -0.330 1.00 90.50 74 TYR A N 1
ATOM 583 C CA . TYR A 1 74 ? 8.320 4.385 0.732 1.00 90.50 74 TYR A CA 1
ATOM 584 C C . TYR A 1 74 ? 7.389 3.176 0.669 1.00 90.50 74 TYR A C 1
ATOM 586 O O . TYR A 1 74 ? 6.381 3.212 -0.029 1.00 90.50 74 TYR A O 1
ATOM 594 N N . VAL A 1 75 ? 7.718 2.097 1.369 1.00 93.25 75 VAL A N 1
ATOM 595 C CA . VAL A 1 75 ? 6.981 0.830 1.306 1.00 93.25 75 VAL A CA 1
ATOM 596 C C . VAL A 1 75 ? 5.733 0.911 2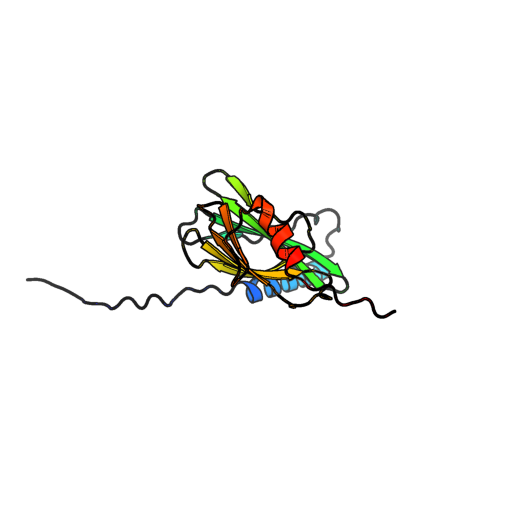.189 1.00 93.25 75 VAL A C 1
ATOM 598 O O . VAL A 1 75 ? 5.863 1.002 3.415 1.00 93.25 75 VAL A O 1
ATOM 601 N N . PRO A 1 76 ? 4.512 0.890 1.621 1.00 94.94 76 PRO A N 1
ATOM 602 C CA . PRO A 1 76 ? 3.301 0.931 2.420 1.00 94.94 76 PRO A CA 1
ATOM 603 C C . PRO A 1 76 ? 2.935 -0.468 2.935 1.00 94.94 76 PRO A C 1
ATOM 605 O O . PRO A 1 76 ? 3.106 -1.486 2.265 1.00 94.94 76 PRO A O 1
ATOM 608 N N . SER A 1 77 ? 2.333 -0.502 4.114 1.00 94.94 77 SER A N 1
ATOM 609 C CA . SER A 1 77 ? 1.623 -1.651 4.667 1.00 94.94 77 SER A CA 1
ATOM 610 C C . SER A 1 77 ? 0.284 -1.187 5.226 1.00 94.94 77 SER A C 1
ATOM 612 O O . SER A 1 77 ? 0.128 -0.041 5.650 1.00 94.94 77 SER A O 1
ATOM 614 N N . LEU A 1 78 ? -0.706 -2.067 5.208 1.00 95.94 78 LEU A N 1
ATOM 615 C CA . LEU A 1 78 ? -2.041 -1.816 5.720 1.00 95.94 78 LEU A CA 1
ATOM 616 C C . LEU A 1 78 ? -2.295 -2.634 6.975 1.00 95.94 78 LEU A C 1
ATOM 618 O O . LEU A 1 78 ? -1.990 -3.826 7.035 1.00 95.94 78 LEU A O 1
ATOM 622 N N . LEU A 1 79 ? -2.913 -1.991 7.962 1.00 95.31 79 LEU A N 1
ATOM 623 C CA . LEU A 1 79 ? -3.200 -2.591 9.255 1.00 95.31 79 LEU A CA 1
ATOM 624 C C . LEU A 1 79 ? -4.655 -2.387 9.638 1.00 95.31 79 LEU A C 1
ATOM 626 O O . LEU A 1 79 ? -5.205 -1.294 9.473 1.00 95.31 79 LEU A O 1
ATOM 630 N N . ASP A 1 80 ? -5.242 -3.425 10.223 1.00 95.56 80 ASP A N 1
ATOM 631 C CA . ASP A 1 80 ? -6.459 -3.313 11.016 1.00 95.56 80 ASP A CA 1
ATOM 632 C C . ASP A 1 80 ? -6.055 -3.071 12.475 1.00 95.56 80 ASP A C 1
ATOM 634 O O . ASP A 1 80 ? -5.511 -3.941 13.153 1.00 95.56 80 ASP A O 1
ATOM 638 N N . ARG A 1 81 ? -6.299 -1.859 12.975 1.00 94.12 81 ARG A N 1
ATOM 639 C CA . ARG A 1 81 ? -5.953 -1.455 14.344 1.00 94.12 81 ARG A CA 1
ATOM 640 C C . ARG A 1 81 ? -6.891 -2.054 15.385 1.00 94.12 81 ARG A C 1
ATOM 642 O O . ARG A 1 81 ? -6.555 -2.033 16.566 1.00 94.12 81 ARG A O 1
ATOM 649 N N . GLN A 1 82 ? -8.045 -2.581 14.989 1.00 93.31 82 GLN A N 1
ATOM 650 C CA . GLN A 1 82 ? -8.922 -3.272 15.926 1.00 93.31 82 GLN A CA 1
ATOM 651 C C . GLN A 1 82 ? -8.351 -4.646 16.287 1.00 93.31 82 GLN A C 1
ATOM 653 O O . GLN A 1 82 ? -8.373 -5.031 17.452 1.00 93.31 82 GLN A O 1
ATOM 658 N N . THR A 1 83 ? -7.812 -5.364 15.301 1.00 93.19 83 THR A N 1
ATOM 659 C CA . THR A 1 83 ? -7.223 -6.700 15.489 1.00 93.19 83 THR A CA 1
ATOM 660 C C . THR A 1 83 ? -5.701 -6.677 15.638 1.00 93.19 83 THR A C 1
ATOM 662 O O . THR A 1 83 ? -5.110 -7.704 15.952 1.00 93.19 83 THR A O 1
ATOM 665 N N . GLN A 1 84 ? -5.067 -5.520 15.412 1.00 90.56 84 GLN A N 1
ATOM 666 C CA . GLN A 1 84 ? -3.612 -5.345 15.301 1.00 90.56 84 GLN A CA 1
ATOM 667 C C . GLN A 1 84 ? -2.972 -6.198 14.191 1.00 90.56 84 GLN A C 1
ATOM 669 O O . GLN A 1 84 ? -1.758 -6.398 14.181 1.00 90.56 84 GLN A O 1
ATOM 674 N N . ALA A 1 85 ? -3.769 -6.679 13.233 1.00 92.69 85 ALA A N 1
ATOM 675 C CA . ALA A 1 85 ? -3.285 -7.495 12.130 1.00 92.69 85 ALA A CA 1
ATOM 676 C C . ALA A 1 85 ? -2.782 -6.628 10.970 1.00 92.69 85 ALA A C 1
ATOM 678 O O . ALA A 1 85 ? -3.401 -5.624 10.603 1.00 92.69 85 ALA A O 1
ATOM 679 N N . VAL A 1 86 ? -1.689 -7.064 10.342 1.00 94.25 86 VAL A N 1
ATOM 680 C CA . VAL A 1 86 ? -1.291 -6.580 9.017 1.00 94.25 86 VAL A CA 1
ATOM 681 C C . VAL A 1 86 ? -2.195 -7.261 7.998 1.00 94.25 86 VAL A C 1
ATOM 683 O O . VAL A 1 86 ? -2.166 -8.480 7.855 1.00 94.25 86 VAL A O 1
ATOM 686 N N . ILE A 1 87 ? -3.027 -6.475 7.320 1.00 95.38 87 ILE A N 1
ATOM 687 C CA . ILE A 1 87 ? -3.966 -6.982 6.310 1.00 95.38 87 ILE A CA 1
ATOM 688 C C . ILE A 1 87 ? -3.327 -7.055 4.923 1.00 95.38 87 ILE A C 1
ATOM 690 O O . ILE A 1 87 ? -3.773 -7.833 4.086 1.00 95.38 87 ILE A O 1
ATOM 694 N N . PHE A 1 88 ? -2.292 -6.248 4.680 1.00 95.88 88 PHE A N 1
ATOM 695 C CA . PHE A 1 88 ? -1.513 -6.279 3.450 1.00 95.88 88 PHE A CA 1
ATOM 696 C C . PHE A 1 88 ? -0.144 -5.631 3.655 1.00 95.88 88 PHE A C 1
ATOM 698 O O . PHE A 1 88 ? -0.032 -4.594 4.307 1.00 95.88 88 PHE A O 1
ATOM 705 N N . ALA A 1 89 ? 0.888 -6.229 3.077 1.00 95.12 89 ALA A N 1
ATOM 706 C CA . ALA A 1 89 ? 2.222 -5.662 2.969 1.00 95.12 89 ALA A CA 1
ATOM 707 C C . ALA A 1 89 ? 2.870 -6.210 1.697 1.00 95.12 89 ALA A C 1
ATOM 709 O O . ALA A 1 89 ? 2.624 -7.361 1.336 1.00 95.12 89 ALA A O 1
ATOM 710 N N . PHE A 1 90 ? 3.692 -5.392 1.047 1.00 94.38 90 PHE A N 1
ATOM 711 C CA . PHE A 1 90 ? 4.511 -5.847 -0.069 1.00 94.38 90 PHE A CA 1
ATOM 712 C C . PHE A 1 90 ? 5.634 -6.759 0.431 1.00 94.38 90 PHE A C 1
ATOM 714 O O . PHE A 1 90 ? 6.306 -6.437 1.415 1.00 94.38 90 PHE A O 1
ATOM 721 N N . ALA A 1 91 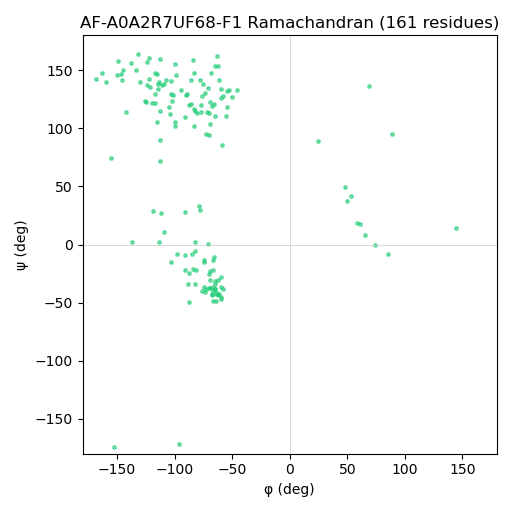? 5.837 -7.885 -0.248 1.00 93.88 91 ALA A N 1
ATOM 722 C CA . ALA A 1 91 ? 6.972 -8.768 -0.026 1.00 93.88 91 ALA A CA 1
ATOM 723 C C . ALA A 1 91 ? 8.251 -8.181 -0.641 1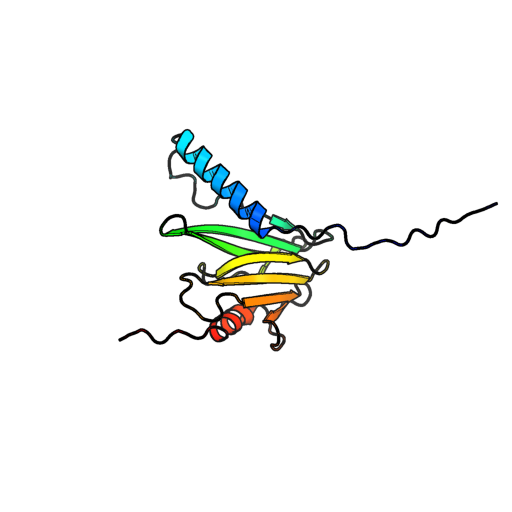.00 93.88 91 ALA A C 1
ATOM 725 O O . ALA A 1 91 ? 9.319 -8.258 -0.031 1.00 93.88 91 ALA A O 1
ATOM 726 N N . ASP A 1 92 ? 8.151 -7.572 -1.827 1.00 92.69 92 ASP A N 1
ATOM 727 C CA . ASP A 1 92 ? 9.253 -6.853 -2.461 1.00 92.69 92 ASP A CA 1
ATOM 728 C C . ASP A 1 92 ? 9.371 -5.422 -1.889 1.00 92.69 92 ASP A C 1
ATOM 730 O O . ASP A 1 92 ? 8.493 -4.583 -2.121 1.00 92.69 92 ASP A O 1
ATOM 734 N N . PRO A 1 93 ? 10.470 -5.078 -1.186 1.00 90.62 93 PRO A N 1
ATOM 735 C CA . PRO A 1 93 ? 10.637 -3.764 -0.564 1.00 90.62 93 PRO A CA 1
ATOM 736 C C . PRO A 1 93 ? 10.870 -2.642 -1.583 1.00 90.62 93 PRO A C 1
ATOM 738 O O . PRO A 1 93 ? 11.074 -1.496 -1.193 1.00 90.62 93 PRO A O 1
ATOM 741 N N . ARG A 1 94 ? 10.884 -2.942 -2.886 1.00 91.88 94 ARG A N 1
ATOM 742 C CA . ARG A 1 94 ? 11.070 -1.955 -3.958 1.00 91.88 94 ARG A CA 1
ATOM 743 C C . ARG A 1 94 ? 9.782 -1.262 -4.388 1.00 91.88 94 ARG A C 1
ATOM 745 O O . ARG A 1 94 ? 9.847 -0.315 -5.174 1.00 91.88 94 ARG A O 1
ATOM 752 N N . TRP A 1 95 ? 8.631 -1.712 -3.899 1.00 94.50 95 TRP A N 1
ATOM 753 C CA . TRP A 1 95 ? 7.375 -0.995 -4.072 1.00 94.50 95 TRP A CA 1
ATOM 754 C C . TRP A 1 95 ? 7.390 0.293 -3.257 1.00 94.50 95 TRP A C 1
ATOM 756 O O . TRP A 1 95 ? 7.561 0.276 -2.042 1.00 94.50 95 TRP A O 1
ATOM 766 N N . SER A 1 96 ? 7.199 1.418 -3.938 1.00 93.56 96 SER A N 1
ATOM 767 C CA . SER A 1 96 ? 7.109 2.730 -3.315 1.00 93.56 96 SER A CA 1
ATOM 768 C C . SER A 1 96 ? 5.717 3.304 -3.507 1.00 93.56 96 SER A C 1
ATOM 770 O O . SER A 1 96 ? 5.188 3.346 -4.615 1.00 93.56 96 SER A O 1
ATOM 772 N N . MET A 1 97 ? 5.155 3.825 -2.431 1.00 93.06 97 MET A N 1
ATOM 773 C CA . MET A 1 97 ? 3.966 4.652 -2.442 1.00 93.06 97 MET A CA 1
ATOM 774 C C . MET A 1 97 ? 4.353 6.106 -2.700 1.00 93.06 97 MET A C 1
ATOM 776 O O . MET A 1 97 ? 5.078 6.703 -1.907 1.00 93.06 97 MET A O 1
ATOM 780 N N . ASP A 1 98 ? 3.816 6.688 -3.766 1.00 90.56 98 ASP A N 1
ATOM 781 C CA . ASP A 1 98 ? 3.907 8.132 -4.010 1.00 90.56 98 ASP A CA 1
ATOM 782 C C . ASP A 1 98 ? 2.744 8.877 -3.350 1.00 90.56 98 ASP A C 1
ATOM 784 O O . ASP A 1 98 ? 2.897 9.989 -2.841 1.00 90.56 98 ASP A O 1
ATOM 788 N N . GLN A 1 99 ? 1.566 8.248 -3.311 1.00 90.56 99 GLN A N 1
ATOM 789 C CA . GLN A 1 99 ? 0.386 8.810 -2.665 1.00 90.56 99 GLN A CA 1
ATOM 790 C C . GLN A 1 99 ? -0.477 7.719 -2.028 1.00 90.56 99 GLN A C 1
ATOM 792 O O . GLN A 1 99 ? -0.696 6.667 -2.620 1.00 90.56 99 GLN A O 1
ATOM 797 N N . ALA A 1 100 ? -1.037 8.022 -0.855 1.00 92.56 100 ALA A N 1
ATOM 798 C CA . ALA A 1 100 ? -2.178 7.324 -0.270 1.00 92.56 100 ALA A CA 1
ATOM 799 C C . ALA A 1 100 ? -3.321 8.309 -0.037 1.00 92.56 100 ALA A C 1
ATOM 801 O O . ALA A 1 100 ? -3.123 9.423 0.455 1.00 92.56 100 ALA A O 1
ATOM 802 N N . THR A 1 101 ? -4.541 7.917 -0.384 1.00 93.75 101 THR A N 1
ATOM 803 C CA . THR A 1 101 ? -5.741 8.722 -0.146 1.00 93.75 101 THR A CA 1
ATOM 804 C C . THR A 1 101 ? -6.899 7.822 0.242 1.00 93.75 101 THR A C 1
ATOM 806 O O . THR A 1 101 ?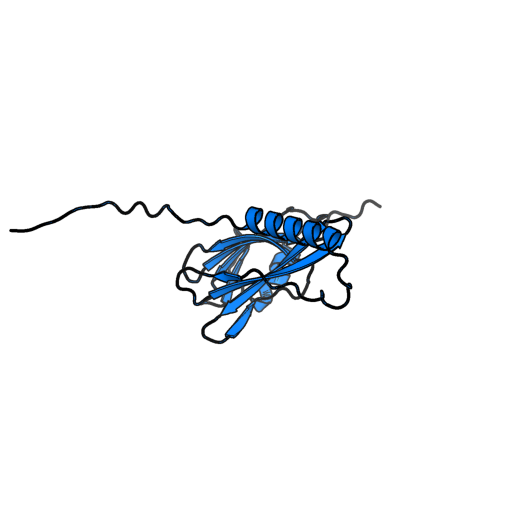 -7.395 7.041 -0.568 1.00 93.75 101 THR A O 1
ATOM 809 N N . TRP A 1 102 ? -7.370 7.955 1.479 1.00 94.56 102 TRP A N 1
ATOM 810 C CA . TRP A 1 102 ? -8.590 7.290 1.922 1.00 94.56 102 TRP A CA 1
ATOM 811 C C . TRP A 1 102 ? -9.798 7.846 1.160 1.00 94.56 102 TRP A C 1
ATOM 813 O O . TRP A 1 102 ? -10.072 9.046 1.182 1.00 94.56 102 TRP A O 1
ATOM 823 N N . ARG A 1 103 ? -10.511 6.966 0.455 1.00 94.62 103 ARG A N 1
ATOM 824 C CA . ARG A 1 103 ? -11.760 7.272 -0.262 1.00 94.62 103 ARG A CA 1
ATOM 825 C C . ARG A 1 103 ? -12.991 7.034 0.612 1.00 94.62 103 ARG A C 1
ATOM 827 O O . ARG A 1 103 ? -14.043 7.610 0.359 1.00 94.62 103 ARG A O 1
ATOM 834 N N . SER A 1 104 ? -12.853 6.201 1.640 1.00 93.62 104 SER A N 1
ATOM 835 C CA . SER A 1 104 ? -13.871 5.916 2.652 1.00 93.62 104 SER A CA 1
ATOM 836 C C . SER A 1 104 ? -13.191 5.507 3.969 1.00 93.62 104 SER A C 1
ATOM 838 O O . SER A 1 104 ? -11.966 5.530 4.071 1.00 93.62 104 SER A O 1
ATOM 840 N N . HIS A 1 105 ? -13.970 5.090 4.969 1.00 95.19 105 HIS A N 1
ATOM 841 C CA . HIS A 1 105 ? -13.455 4.558 6.236 1.00 95.19 105 HIS A CA 1
ATOM 842 C C . HIS A 1 105 ? -12.721 3.209 6.102 1.00 95.19 105 HIS A C 1
ATOM 844 O O . HIS A 1 105 ? -12.056 2.788 7.045 1.00 95.19 105 HIS A O 1
ATOM 850 N N . ALA A 1 106 ? -12.844 2.520 4.962 1.00 95.88 106 ALA A N 1
ATOM 851 C CA . ALA A 1 106 ? -12.232 1.210 4.718 1.00 95.88 106 ALA A CA 1
ATOM 852 C C . ALA A 1 106 ? -11.596 1.070 3.326 1.00 95.88 106 ALA A C 1
ATOM 854 O O . ALA A 1 106 ? -11.089 0.003 2.997 1.00 95.88 106 ALA A O 1
ATOM 855 N N . THR A 1 107 ? -11.617 2.119 2.502 1.00 96.31 107 THR A N 1
ATOM 856 C CA . THR A 1 107 ? -11.089 2.077 1.136 1.00 96.31 107 THR A CA 1
ATOM 857 C C . THR A 1 107 ? -9.974 3.092 0.975 1.00 96.31 107 THR A C 1
ATOM 859 O O . THR A 1 107 ? -10.208 4.290 1.157 1.00 96.31 107 THR A O 1
ATOM 862 N N . VAL A 1 108 ? -8.786 2.636 0.590 1.00 96.12 108 VAL A N 1
ATOM 863 C CA . VAL A 1 108 ? -7.636 3.495 0.290 1.00 96.12 108 VAL A CA 1
ATOM 864 C C . VAL A 1 108 ? -7.271 3.389 -1.182 1.00 96.12 108 VAL A C 1
ATOM 866 O O . VAL A 1 108 ? -7.288 2.313 -1.771 1.00 96.12 108 VAL A O 1
ATOM 869 N N . HIS A 1 109 ? -6.962 4.532 -1.774 1.00 96.19 109 HIS A N 1
ATOM 870 C CA . HIS A 1 109 ? -6.393 4.639 -3.102 1.00 96.19 109 HIS A CA 1
ATOM 871 C C . HIS A 1 109 ? -4.895 4.916 -2.987 1.00 96.19 109 HIS A C 1
ATOM 873 O O . HIS A 1 109 ? -4.511 5.908 -2.360 1.00 96.19 109 HIS A O 1
ATOM 879 N N . PHE A 1 110 ? -4.075 4.065 -3.590 1.00 95.44 110 PHE A N 1
ATOM 880 C CA . PHE A 1 110 ? -2.636 4.238 -3.696 1.00 95.44 110 PHE A CA 1
ATOM 881 C C . PHE A 1 110 ? -2.232 4.609 -5.117 1.00 95.44 110 PHE A C 1
ATOM 883 O O . PHE A 1 110 ? -2.739 4.035 -6.078 1.00 95.44 110 PHE A O 1
ATOM 890 N N . VAL A 1 111 ? -1.259 5.509 -5.223 1.00 94.81 111 VAL A N 1
ATOM 891 C CA . VAL A 1 111 ? -0.427 5.670 -6.418 1.00 94.81 111 VAL A CA 1
ATOM 892 C C . VAL A 1 111 ? 0.928 5.068 -6.082 1.00 94.81 111 VAL A C 1
ATOM 894 O O . VAL A 1 111 ? 1.585 5.501 -5.129 1.00 94.81 111 VAL A O 1
ATOM 897 N N . LEU A 1 112 ? 1.304 4.035 -6.823 1.00 94.62 112 LEU A N 1
ATOM 898 C CA . LEU A 1 112 ? 2.480 3.213 -6.585 1.00 94.62 112 LEU A CA 1
ATOM 899 C C . LEU A 1 112 ? 3.466 3.363 -7.737 1.00 94.62 112 LEU A C 1
ATOM 901 O O . LEU A 1 112 ? 3.068 3.469 -8.892 1.00 94.62 112 LEU A O 1
ATOM 905 N N . ARG A 1 113 ? 4.752 3.278 -7.429 1.00 94.06 113 ARG A N 1
ATOM 906 C CA . ARG A 1 113 ? 5.843 3.088 -8.389 1.00 94.06 113 ARG A CA 1
ATOM 907 C C . ARG A 1 113 ? 6.744 1.968 -7.893 1.00 94.06 113 ARG A C 1
ATOM 909 O O . ARG A 1 113 ? 6.709 1.624 -6.709 1.00 94.06 113 ARG A O 1
ATOM 916 N N . LYS A 1 114 ? 7.592 1.434 -8.762 1.00 92.25 114 LYS A N 1
ATOM 917 C CA . LYS A 1 114 ? 8.584 0.436 -8.376 1.00 92.25 114 LYS A CA 1
ATOM 918 C C . LYS A 1 114 ? 9.997 0.970 -8.594 1.00 92.25 114 LYS A C 1
ATOM 920 O O . LYS A 1 114 ? 10.250 1.831 -9.430 1.00 92.25 114 LYS A O 1
ATOM 925 N N . PHE A 1 115 ? 10.919 0.533 -7.747 1.00 89.81 115 PHE A N 1
ATOM 926 C CA . PHE A 1 115 ? 12.337 0.828 -7.887 1.00 89.81 115 PHE A CA 1
ATOM 927 C C . PHE A 1 115 ? 13.092 -0.394 -8.449 1.00 89.81 115 PHE A C 1
ATOM 929 O O . PHE A 1 115 ? 12.832 -1.518 -8.020 1.00 89.81 115 PHE A O 1
ATOM 936 N N . PRO A 1 116 ? 14.078 -0.222 -9.343 1.00 87.81 116 PRO A N 1
ATOM 937 C CA . PRO A 1 116 ? 14.349 0.989 -10.115 1.00 87.81 116 PRO A CA 1
ATOM 938 C C . PRO A 1 116 ? 13.176 1.335 -11.051 1.00 87.81 116 PRO A C 1
ATOM 940 O O . PRO A 1 116 ? 12.396 0.470 -11.427 1.00 87.81 116 PRO A O 1
ATOM 943 N N . GLY A 1 117 ? 13.025 2.620 -11.381 1.00 84.56 117 GLY A N 1
ATOM 944 C CA . GLY A 1 117 ? 11.888 3.141 -12.157 1.00 84.56 117 GLY A CA 1
ATOM 945 C C . GLY A 1 117 ? 11.988 2.908 -13.670 1.00 84.56 117 GLY A C 1
ATOM 946 O O . GLY A 1 117 ? 11.583 3.765 -14.452 1.00 84.56 117 GLY A O 1
ATOM 947 N N . ASP A 1 118 ? 12.587 1.801 -14.105 1.00 84.50 118 ASP A N 1
ATOM 948 C CA . ASP A 1 118 ? 12.814 1.443 -15.511 1.00 84.50 118 ASP A CA 1
ATOM 949 C C . ASP A 1 118 ? 11.669 0.608 -16.121 1.00 84.50 118 ASP A C 1
ATOM 951 O O . ASP A 1 118 ? 11.864 -0.143 -17.077 1.00 84.50 118 ASP A O 1
ATOM 955 N N . HIS A 1 119 ? 10.450 0.788 -15.611 1.00 81.94 119 HIS A N 1
ATOM 956 C CA . HIS A 1 119 ? 9.236 0.091 -16.036 1.00 81.94 119 HIS A CA 1
ATOM 957 C C . HIS A 1 119 ? 8.221 1.033 -16.711 1.00 81.94 119 HIS A C 1
ATOM 959 O O . HIS A 1 119 ? 8.266 2.256 -16.546 1.00 81.94 119 HIS A O 1
ATOM 965 N N . HIS A 1 120 ? 7.297 0.465 -17.492 1.00 84.31 120 HIS A N 1
ATOM 966 C CA . HIS A 1 120 ? 6.127 1.170 -18.025 1.00 84.31 120 HIS A CA 1
ATOM 967 C C . HIS A 1 120 ? 4.840 0.430 -17.618 1.00 84.31 120 HIS A C 1
ATOM 969 O O . HIS A 1 120 ? 4.832 -0.793 -17.696 1.00 84.31 120 HIS A O 1
ATOM 975 N N . PRO A 1 121 ? 3.765 1.114 -17.185 1.00 88.44 121 PRO A N 1
ATOM 976 C CA . PRO A 1 121 ? 3.688 2.545 -16.875 1.00 88.44 121 PRO A CA 1
ATOM 977 C C . PRO A 1 121 ? 4.611 2.947 -15.711 1.00 88.44 121 PRO A C 1
ATOM 979 O O . PRO A 1 121 ? 5.090 2.099 -14.963 1.00 88.44 121 PRO A O 1
ATOM 982 N N . ALA A 1 122 ? 4.902 4.246 -15.571 1.00 88.31 122 ALA A N 1
ATOM 983 C CA . ALA A 1 122 ? 5.786 4.756 -14.512 1.00 88.31 122 ALA A CA 1
ATOM 984 C C . ALA A 1 122 ? 5.157 4.655 -13.111 1.00 88.31 122 ALA A C 1
ATOM 986 O O . ALA A 1 122 ? 5.867 4.583 -12.110 1.00 88.31 122 ALA A O 1
ATOM 987 N N . THR A 1 123 ? 3.828 4.642 -13.047 1.00 92.31 123 THR A N 1
ATOM 988 C CA . THR A 1 123 ? 3.053 4.449 -11.826 1.00 92.31 123 THR A CA 1
ATOM 989 C C . THR A 1 123 ? 1.876 3.518 -12.093 1.00 92.31 123 THR A C 1
ATOM 991 O O . THR A 1 123 ? 1.407 3.393 -13.225 1.00 92.31 123 THR A O 1
ATOM 994 N N . LEU A 1 124 ? 1.396 2.871 -11.036 1.00 93.31 124 LEU A N 1
ATOM 995 C CA . LEU A 1 124 ? 0.176 2.076 -11.011 1.00 93.31 124 LEU A CA 1
ATOM 996 C C . LEU A 1 124 ? -0.763 2.632 -9.946 1.00 93.31 124 LEU A C 1
ATOM 998 O O . LEU A 1 124 ? -0.335 3.035 -8.864 1.00 93.31 124 LEU A O 1
ATOM 1002 N N . GLU A 1 125 ? -2.055 2.625 -10.243 1.00 94.50 125 GLU A N 1
ATOM 1003 C CA . GLU A 1 125 ? -3.098 3.015 -9.303 1.00 94.50 125 GLU A CA 1
ATOM 1004 C C . GLU A 1 125 ? -3.768 1.768 -8.722 1.00 94.50 125 GLU A C 1
ATOM 1006 O O . GLU A 1 125 ? -4.210 0.879 -9.457 1.00 94.50 125 GLU A O 1
ATOM 1011 N N . LEU A 1 126 ? -3.848 1.707 -7.394 1.00 95.69 126 LEU A N 1
ATOM 1012 C CA . LEU A 1 126 ? -4.401 0.579 -6.655 1.00 95.69 126 LEU A CA 1
ATOM 1013 C C . LEU A 1 126 ? -5.496 1.056 -5.702 1.00 95.69 126 LEU A C 1
ATOM 1015 O O . LEU A 1 126 ? -5.251 1.871 -4.814 1.00 95.69 126 LEU A O 1
ATOM 1019 N N . LEU A 1 127 ? -6.699 0.504 -5.832 1.00 96.38 127 LEU A N 1
ATOM 1020 C CA . LEU A 1 127 ? -7.797 0.741 -4.903 1.00 96.38 127 LEU A CA 1
ATOM 1021 C C . LEU A 1 127 ? -7.979 -0.480 -3.999 1.00 96.38 127 LEU A C 1
ATOM 1023 O O . LEU A 1 127 ? -8.398 -1.534 -4.465 1.00 96.38 127 LEU A O 1
ATOM 1027 N N . VAL A 1 128 ? -7.689 -0.335 -2.709 1.00 96.94 128 VAL A N 1
ATOM 1028 C CA . VAL A 1 128 ? -7.799 -1.415 -1.719 1.00 96.94 128 VAL A CA 1
ATOM 1029 C C . VAL A 1 128 ? -9.051 -1.235 -0.874 1.00 96.94 128 VAL A C 1
ATOM 1031 O O . VAL A 1 128 ? -9.256 -0.170 -0.289 1.00 96.94 128 VAL A O 1
ATOM 1034 N N . ASN A 1 129 ? -9.854 -2.291 -0.753 1.00 96.50 129 ASN A N 1
ATOM 1035 C CA . ASN A 1 129 ? -10.926 -2.413 0.226 1.00 96.50 129 ASN A CA 1
ATOM 1036 C C . ASN A 1 129 ? -10.445 -3.259 1.415 1.00 96.50 129 ASN A C 1
ATOM 1038 O O . ASN A 1 129 ? -10.411 -4.489 1.368 1.00 96.50 129 ASN A O 1
ATOM 1042 N N . CYS A 1 130 ? -10.102 -2.584 2.510 1.00 95.94 130 CYS A N 1
ATOM 1043 C CA . CYS A 1 130 ? -9.562 -3.201 3.716 1.00 95.94 130 CYS A CA 1
ATOM 1044 C C . CYS A 1 130 ? -10.561 -4.129 4.421 1.00 95.94 130 CYS A C 1
ATOM 1046 O O . CYS A 1 130 ? -10.147 -5.100 5.047 1.00 95.94 130 CYS A O 1
ATOM 1048 N N . ALA A 1 131 ? -11.865 -3.841 4.333 1.00 94.62 131 ALA A N 1
ATOM 1049 C CA . ALA A 1 131 ? -12.895 -4.649 4.985 1.00 94.62 131 ALA A CA 1
ATOM 1050 C C . ALA A 1 131 ? -13.089 -6.001 4.285 1.00 94.62 131 ALA A C 1
ATOM 1052 O O . ALA A 1 131 ? -13.253 -7.016 4.958 1.00 94.62 131 ALA A O 1
ATOM 1053 N N . ASN A 1 132 ? -13.020 -6.010 2.952 1.00 95.56 132 ASN A N 1
ATOM 1054 C CA . ASN A 1 132 ? -13.178 -7.223 2.145 1.00 95.56 132 ASN A CA 1
ATOM 1055 C C . ASN A 1 132 ? -11.846 -7.933 1.860 1.00 95.56 132 ASN A C 1
ATOM 1057 O O . ASN A 1 132 ? -11.852 -9.040 1.331 1.00 95.56 132 ASN A O 1
ATOM 1061 N N . GLN A 1 133 ? -10.716 -7.306 2.203 1.00 96.19 133 GLN A N 1
ATOM 1062 C CA . GLN A 1 133 ? -9.369 -7.766 1.854 1.00 96.19 133 GLN A CA 1
ATOM 1063 C C . GLN A 1 133 ? -9.202 -8.024 0.350 1.00 96.19 133 GLN A C 1
ATOM 1065 O O . GLN A 1 133 ? -8.562 -8.988 -0.085 1.00 96.19 133 GLN A O 1
ATOM 1070 N N . THR A 1 134 ? -9.769 -7.122 -0.444 1.00 97.06 134 THR A N 1
ATOM 1071 C CA . THR A 1 134 ? -9.694 -7.133 -1.902 1.00 97.06 134 THR A CA 1
ATOM 1072 C C . THR A 1 134 ? -9.092 -5.840 -2.423 1.00 97.06 134 THR A C 1
ATOM 1074 O O . THR A 1 134 ? -9.053 -4.819 -1.725 1.00 97.06 134 THR A O 1
ATOM 1077 N N . ALA A 1 135 ? -8.607 -5.872 -3.657 1.00 96.44 135 ALA A N 1
ATOM 1078 C CA . ALA A 1 135 ? -8.137 -4.685 -4.339 1.00 96.44 135 ALA A CA 1
ATOM 1079 C C . ALA A 1 135 ? -8.338 -4.758 -5.852 1.00 96.44 135 ALA A C 1
ATOM 1081 O O . ALA A 1 135 ? -8.443 -5.834 -6.435 1.00 96.44 135 ALA A O 1
ATOM 1082 N N . VAL A 1 136 ? -8.368 -3.586 -6.477 1.00 95.06 136 VAL A N 1
ATOM 1083 C CA . VAL A 1 136 ? -8.491 -3.406 -7.922 1.00 95.06 136 VAL A CA 1
ATOM 1084 C C . VAL A 1 136 ? -7.317 -2.549 -8.382 1.00 95.06 136 VAL A C 1
ATOM 1086 O O . VAL A 1 136 ? -7.148 -1.424 -7.906 1.00 95.06 136 VAL A O 1
ATOM 1089 N N . VAL A 1 137 ? -6.513 -3.064 -9.309 1.00 91.81 137 VAL A N 1
ATOM 1090 C CA . VAL A 1 137 ? -5.598 -2.231 -10.105 1.00 91.81 137 VAL A CA 1
ATOM 1091 C C . VAL A 1 137 ? -6.464 -1.520 -11.145 1.00 91.81 137 VAL A C 1
ATOM 1093 O O . VAL A 1 137 ? -7.291 -2.183 -11.769 1.00 91.81 137 VAL A O 1
ATOM 1096 N N . VAL A 1 138 ? -6.381 -0.190 -11.265 1.00 78.38 138 VAL A N 1
ATOM 1097 C CA . VAL A 1 138 ? -7.359 0.624 -12.025 1.00 78.38 138 VAL A CA 1
ATOM 1098 C C . VAL A 1 138 ? -7.695 0.025 -13.402 1.00 78.38 138 VAL A C 1
ATOM 1100 O O . VAL A 1 138 ? -6.809 -0.371 -14.149 1.00 78.38 138 VAL A O 1
ATOM 1103 N N . ALA A 1 139 ? -8.999 -0.029 -13.714 1.00 65.88 139 ALA A N 1
ATOM 1104 C CA . ALA A 1 139 ? -9.598 -0.666 -14.900 1.00 65.88 139 ALA A CA 1
ATOM 1105 C C . ALA A 1 139 ? -9.452 -2.203 -14.997 1.00 65.88 139 ALA A C 1
ATOM 1107 O O . ALA A 1 139 ? -9.824 -2.791 -16.012 1.00 65.88 139 ALA A O 1
ATOM 1108 N N . GLY A 1 140 ? -8.955 -2.854 -13.945 1.00 75.19 140 GLY A N 1
ATOM 1109 C CA . GLY A 1 140 ? -8.824 -4.302 -13.833 1.00 75.19 140 GLY A CA 1
ATOM 1110 C C . GLY A 1 140 ? -9.972 -4.987 -13.088 1.00 75.19 140 GLY A C 1
ATOM 1111 O O . GLY A 1 140 ? -10.996 -4.393 -12.750 1.00 75.19 140 GLY A O 1
ATOM 1112 N N . THR A 1 141 ? -9.776 -6.278 -12.831 1.00 88.75 141 THR A N 1
ATOM 1113 C CA . THR A 1 141 ? -10.691 -7.102 -12.030 1.00 88.75 141 THR A CA 1
ATOM 1114 C C . THR A 1 141 ? -10.382 -6.925 -10.540 1.00 88.75 141 THR A C 1
ATOM 1116 O O . THR A 1 141 ? -9.299 -6.479 -10.165 1.00 88.75 141 THR A O 1
ATOM 1119 N N . GLU A 1 142 ? -11.342 -7.238 -9.672 1.00 94.94 142 GLU A N 1
ATOM 1120 C CA . GLU A 1 142 ? -11.089 -7.335 -8.235 1.00 94.94 142 GLU A CA 1
ATOM 1121 C C . GLU A 1 142 ? -10.303 -8.614 -7.917 1.00 94.94 142 GLU A C 1
ATOM 1123 O O . GLU A 1 142 ? -10.670 -9.708 -8.344 1.00 94.94 142 GLU A O 1
ATOM 1128 N N . HIS A 1 143 ? -9.228 -8.471 -7.147 1.00 95.19 143 HIS A N 1
ATOM 1129 C CA . HIS A 1 143 ? -8.352 -9.557 -6.715 1.00 95.19 143 HIS A CA 1
ATOM 1130 C C . HIS A 1 143 ? -8.249 -9.592 -5.190 1.00 95.19 143 HIS A C 1
ATOM 1132 O O . HIS A 1 143 ? -8.453 -8.582 -4.509 1.00 95.19 143 HIS A O 1
ATOM 1138 N N . LYS A 1 144 ? -7.896 -10.752 -4.631 1.00 96.50 144 LYS A N 1
ATOM 1139 C CA . LYS A 1 144 ? -7.574 -10.858 -3.201 1.00 96.50 144 LYS A CA 1
ATOM 1140 C C . LYS A 1 144 ? -6.267 -10.128 -2.904 1.00 96.50 144 LYS A C 1
ATOM 1142 O O . LYS A 1 144 ? -5.339 -10.159 -3.709 1.00 96.50 144 LYS A O 1
ATOM 1147 N N . LEU A 1 145 ? -6.142 -9.556 -1.705 1.00 95.44 145 LEU A N 1
ATOM 1148 C CA . LEU A 1 145 ? -4.905 -8.875 -1.297 1.00 95.44 145 LEU A CA 1
ATOM 1149 C C . LEU A 1 145 ? -3.667 -9.780 -1.305 1.00 95.44 145 LEU A C 1
ATOM 1151 O O . LEU A 1 145 ? -2.573 -9.294 -1.550 1.00 95.44 145 LEU A O 1
ATOM 1155 N N . ALA A 1 146 ? -3.824 -11.089 -1.105 1.00 93.50 146 ALA A N 1
ATOM 1156 C CA . ALA A 1 146 ? -2.712 -12.038 -1.191 1.00 93.50 146 ALA A CA 1
ATOM 1157 C C . ALA A 1 146 ? -2.131 -12.188 -2.613 1.00 93.50 146 ALA A C 1
ATOM 1159 O O . ALA A 1 146 ? -0.995 -12.622 -2.772 1.00 93.50 146 ALA A O 1
ATOM 1160 N N . GLU A 1 147 ? -2.904 -11.846 -3.645 1.00 94.50 147 GLU A N 1
ATOM 1161 C CA . GLU A 1 147 ? -2.533 -12.010 -5.057 1.00 94.50 147 GLU A CA 1
ATOM 1162 C C . GLU A 1 147 ? -2.108 -10.677 -5.691 1.00 94.50 147 GLU A C 1
ATOM 1164 O O . GLU A 1 147 ? -1.501 -10.655 -6.761 1.00 94.50 147 GLU A O 1
ATOM 1169 N N . ILE A 1 148 ? -2.413 -9.552 -5.036 1.00 94.75 148 ILE A N 1
ATOM 1170 C CA . ILE A 1 148 ? -2.351 -8.228 -5.659 1.00 94.75 148 ILE A CA 1
ATOM 1171 C C . ILE A 1 148 ? -0.941 -7.814 -6.068 1.00 94.75 148 ILE A C 1
ATOM 1173 O O . ILE A 1 148 ? -0.779 -7.155 -7.087 1.00 94.75 148 ILE A O 1
ATOM 1177 N N . GLU A 1 149 ? 0.082 -8.219 -5.316 1.00 94.69 149 GLU A N 1
ATOM 1178 C CA . GLU A 1 149 ? 1.465 -7.907 -5.670 1.00 94.69 149 GLU A CA 1
ATOM 1179 C C . GLU A 1 149 ? 1.832 -8.543 -7.012 1.00 94.69 149 GLU A C 1
ATOM 1181 O O . GLU A 1 149 ? 2.357 -7.861 -7.881 1.00 94.69 149 GLU A O 1
ATOM 1186 N N . GLN A 1 150 ? 1.446 -9.801 -7.247 1.00 92.62 150 GLN A N 1
ATOM 1187 C CA . GLN A 1 150 ? 1.685 -10.472 -8.529 1.00 92.62 150 GLN A CA 1
ATOM 1188 C C . GLN A 1 150 ? 0.921 -9.802 -9.676 1.00 92.62 150 GLN A C 1
ATOM 1190 O O . GLN A 1 150 ? 1.455 -9.671 -10.777 1.00 92.62 150 GLN A O 1
ATOM 1195 N N . VAL A 1 151 ? -0.308 -9.346 -9.418 1.00 93.50 151 VAL A N 1
ATOM 1196 C CA . VAL A 1 151 ? -1.103 -8.590 -10.400 1.00 93.50 151 VAL A CA 1
ATOM 1197 C C . VAL A 1 151 ? -0.419 -7.265 -10.746 1.00 93.50 151 VAL A C 1
ATOM 1199 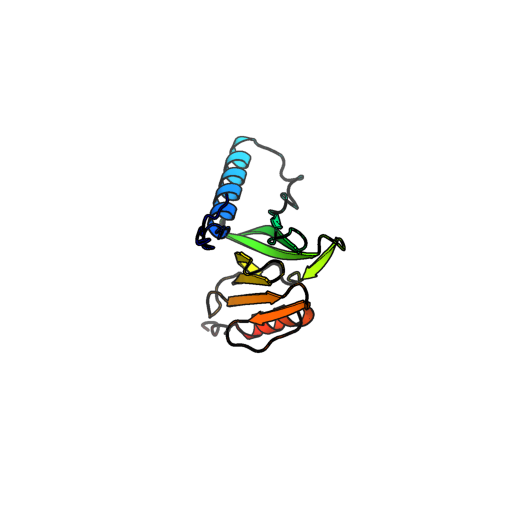O O . VAL A 1 151 ? -0.350 -6.900 -11.917 1.00 93.50 151 VAL A O 1
ATOM 1202 N N . LEU A 1 152 ? 0.129 -6.566 -9.751 1.00 92.62 152 LEU A N 1
ATOM 1203 C CA . LEU A 1 152 ? 0.873 -5.324 -9.948 1.00 92.62 152 LEU A CA 1
ATOM 1204 C C . LEU A 1 152 ? 2.193 -5.551 -10.703 1.00 92.62 152 LEU A C 1
ATOM 1206 O O . LEU A 1 152 ? 2.517 -4.767 -11.589 1.00 92.62 152 LEU A O 1
ATOM 1210 N N . GLU A 1 153 ? 2.929 -6.630 -10.413 1.00 91.69 153 GLU A N 1
ATOM 1211 C CA . GLU A 1 153 ? 4.123 -7.005 -11.188 1.00 91.69 153 GLU A CA 1
ATOM 1212 C C . GLU A 1 153 ? 3.785 -7.259 -12.660 1.00 91.69 153 GLU A C 1
ATOM 1214 O O . GLU A 1 153 ? 4.495 -6.797 -13.551 1.00 91.69 153 GLU A O 1
ATOM 1219 N N . ALA A 1 154 ? 2.698 -7.992 -12.917 1.00 90.00 154 ALA A N 1
ATOM 1220 C CA . ALA A 1 154 ? 2.255 -8.321 -14.268 1.00 90.00 154 ALA A CA 1
ATOM 1221 C C . ALA A 1 154 ? 1.733 -7.097 -15.038 1.00 90.00 154 ALA A C 1
ATOM 1223 O O . ALA A 1 154 ? 1.727 -7.109 -16.267 1.00 90.00 154 ALA A O 1
ATOM 1224 N N . ALA A 1 155 ? 1.308 -6.048 -14.328 1.00 88.31 155 ALA A N 1
ATOM 1225 C CA . ALA A 1 155 ? 0.862 -4.797 -14.928 1.00 88.31 155 ALA A CA 1
ATOM 1226 C C . ALA A 1 155 ? 2.020 -3.934 -15.463 1.00 88.31 155 ALA A C 1
ATOM 1228 O O . ALA A 1 155 ? 1.767 -2.993 -16.215 1.00 88.31 155 ALA A O 1
ATOM 1229 N N . PHE A 1 156 ? 3.274 -4.237 -15.108 1.00 84.50 156 PHE A N 1
ATOM 1230 C CA . PHE A 1 156 ? 4.433 -3.580 -15.701 1.00 84.50 156 PHE A CA 1
ATOM 1231 C C . PHE A 1 156 ? 4.919 -4.297 -16.961 1.00 84.50 156 PHE A C 1
ATOM 1233 O O . PHE A 1 156 ? 5.254 -5.481 -16.962 1.00 84.50 156 PHE A O 1
ATOM 1240 N N . GLU A 1 157 ? 5.091 -3.526 -18.026 1.00 73.94 157 GLU A N 1
ATOM 1241 C CA . GLU A 1 157 ? 5.898 -3.909 -19.170 1.00 73.94 157 GLU A CA 1
ATOM 1242 C C . GLU A 1 157 ? 7.377 -3.743 -18.806 1.00 73.94 157 GLU A C 1
ATOM 1244 O O . GLU A 1 157 ? 7.858 -2.642 -18.503 1.00 73.94 157 GLU A O 1
ATOM 1249 N N . LYS A 1 158 ? 8.136 -4.842 -18.860 1.00 58.75 158 LYS A N 1
ATOM 1250 C CA . LYS A 1 158 ? 9.596 -4.749 -18.874 1.00 58.75 158 LYS A CA 1
ATOM 1251 C C . LYS A 1 158 ? 10.007 -4.115 -20.196 1.00 58.75 158 LYS A C 1
ATOM 1253 O O . LYS A 1 158 ? 9.770 -4.701 -21.253 1.00 58.75 158 LYS A O 1
ATOM 1258 N N . LYS A 1 159 ? 10.667 -2.953 -20.151 1.00 52.09 159 LYS A N 1
ATOM 1259 C CA . LYS A 1 159 ? 11.388 -2.459 -21.329 1.00 52.09 159 LYS A CA 1
ATOM 1260 C C . 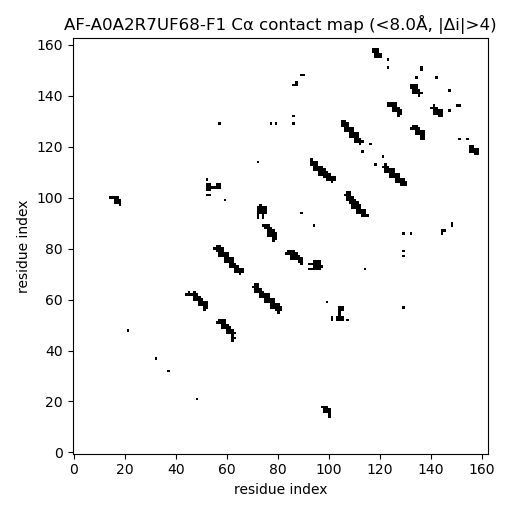LYS A 1 159 ? 12.356 -3.557 -21.788 1.00 52.09 159 LYS A C 1
ATOM 1262 O O . LYS A 1 159 ? 13.065 -4.105 -20.939 1.00 52.09 159 LYS A O 1
ATOM 1267 N N . PRO A 1 160 ? 12.410 -3.899 -23.088 1.00 49.50 160 PRO A N 1
ATOM 1268 C CA . PRO A 1 160 ? 13.449 -4.790 -23.574 1.00 49.50 160 PRO A CA 1
ATOM 1269 C C . PRO A 1 160 ? 14.802 -4.161 -23.235 1.00 49.50 160 PRO A C 1
ATOM 1271 O O . PRO A 1 160 ? 15.035 -2.984 -23.517 1.00 49.50 160 PRO A O 1
ATOM 1274 N N . SER A 1 161 ? 15.670 -4.929 -22.578 1.00 48.16 161 SER A N 1
ATOM 1275 C CA . SER A 1 161 ? 17.051 -4.526 -22.335 1.00 48.16 161 SER A CA 1
ATOM 1276 C C . SER A 1 161 ? 17.681 -4.182 -23.680 1.00 48.16 161 SER A C 1
ATOM 1278 O O . SER A 1 161 ? 17.740 -5.049 -24.555 1.00 48.16 161 SER A O 1
ATOM 1280 N N . ALA A 1 162 ? 18.115 -2.931 -23.860 1.00 48.06 162 ALA A N 1
ATOM 1281 C CA . ALA A 1 162 ? 18.924 -2.559 -25.012 1.00 48.06 162 ALA A CA 1
ATOM 1282 C C . ALA A 1 162 ? 20.154 -3.480 -25.023 1.00 48.06 162 ALA A C 1
ATOM 1284 O O . ALA A 1 162 ? 20.950 -3.449 -24.085 1.00 48.06 162 ALA A O 1
ATOM 1285 N N . SER A 1 163 ? 20.203 -4.376 -26.014 1.00 41.72 163 SER A N 1
ATOM 1286 C CA . SER A 1 163 ? 21.364 -5.223 -26.310 1.00 41.72 163 SER A CA 1
ATOM 1287 C C . SER A 1 163 ? 22.408 -4.428 -27.074 1.00 41.72 163 SER A C 1
ATOM 1289 O O . SER A 1 163 ? 21.995 -3.528 -27.842 1.00 41.72 163 SER A O 1
#

Solvent-accessible surface area (backbone atoms only — not comparable to full-atom values): 9762 Å² total; per-residue (Å²): 137,80,88,79,88,82,79,81,79,76,88,84,80,78,88,67,74,47,45,65,58,57,53,55,53,50,54,51,48,57,55,53,49,73,74,62,79,68,75,80,90,80,64,93,72,72,88,51,58,70,52,66,22,57,88,56,44,30,31,39,38,34,48,72,49,77,78,55,95,88,39,71,34,32,28,55,30,33,32,35,62,82,78,70,40,75,71,42,66,67,87,61,75,43,42,19,52,58,35,58,40,68,80,43,52,49,28,38,39,34,37,31,32,50,62,78,75,73,44,37,62,72,58,48,48,38,41,34,33,64,83,77,45,31,31,27,47,74,97,58,66,82,36,48,49,92,50,42,65,61,55,55,57,68,63,39,46,75,62,78,76,86,126

Nearest PDB structures (foldseek):
  8shj-assembly1_A  TM=6.139E-01  e=8.710E-02  Homo sapiens
  8shj-assembly2_B  TM=5.628E-01  e=2.302E-01  Homo sapiens
  8t55-assembly2_B  TM=5.870E-01  e=3.183E-01  Homo sapiens
  7px8-assembly1_C  TM=4.735E-01  e=5.462E-01  Sus scrofa domesticus
  4ebg-assembly1_A  TM=3.395E-01  e=1.996E+00  Staphylococcus aureus subsp. aureus Mu50

Organism: Pseudomonas plecoglossicida (NCBI:txid70775)

Secondary structure (DSSP, 8-state):
------------S----HHHHHHHHHHHHHHHHHHHT--GGG-SS---EEEEPTTSSEEEEEEEEEEETTEEEEEEEEEETTTTEEEEE-SSTTEEEEEEEESSSSEEEEEEEESS--EESS-EEEEEETTTTEEEETTS-EEETTTHHHHHHHTSEEPPP--

Mean predicted aligned error: 12.31 Å

Sequence (163 aa):
MSDSYGAKADSRKGQQFYGFAIHCRLIAAAYLQTLNNLPQELWQMEEMETILAPGGRFAVKVAAWEARNSQWVYVPSLLDRQTQAVIFAFADPRWSMDQATWRSHATVHFVLRKFPGDHHPATLELLVNCANQTAVVVAGTEHKLAEIEQVLEAAFEKKPSAS

pLDDT: mean 75.51, std 23.1, range [27.41, 97.06]